Protein AF-A0A540VAC1-F1 (afdb_monomer_lite)

Foldseek 3Di:
DPPVVLVVQLVVLVVQLVVLVVVLVVDDPPDPSNVVSVVSNVVSVVSNVVSVVVVVVVVVVD

Organism: NCBI:txid1204385

Secondary structure (DSSP, 8-state):
--HHHHHHHHHHHHHHHHHHHHHHHHSPTTSHHHHHHHHHHHHHHHHHHHHHHHHHHHHHT-

pLDDT: mean 88.7, std 10.27, range [47.56, 96.88]

Radius of gyration: 14.29 Å; chains: 1; bounding box: 27×16×44 Å

Structure (mmCIF, N/CA/C/O backbone):
data_AF-A0A540VAC1-F1
#
_entry.id   AF-A0A540VAC1-F1
#
loop_
_atom_site.group_PDB
_atom_site.id
_atom_site.type_symbol
_atom_site.label_atom_id
_atom_site.label_alt_id
_atom_site.label_comp_id
_atom_site.label_asym_id
_atom_site.label_entity_id
_atom_site.label_seq_id
_atom_site.pdbx_PDB_ins_code
_atom_site.Cartn_x
_atom_site.Cartn_y
_atom_site.Cartn_z
_atom_site.occupancy
_atom_site.B_iso_or_equiv
_atom_site.auth_seq_id
_atom_site.auth_comp_id
_atom_site.auth_asym_id
_atom_site.auth_atom_id
_atom_site.pdbx_PDB_model_num
ATOM 1 N N . MET A 1 1 ? 15.238 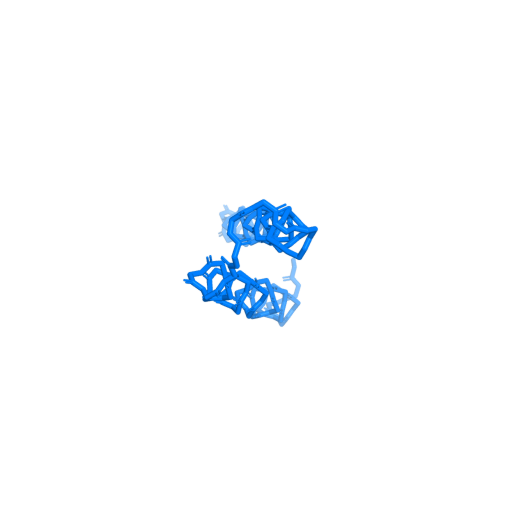-2.561 -15.789 1.00 56.53 1 MET A N 1
ATOM 2 C CA . MET A 1 1 ? 14.649 -3.499 -14.805 1.00 56.53 1 MET A CA 1
ATOM 3 C C . MET A 1 1 ? 14.414 -4.816 -15.518 1.00 56.53 1 MET A C 1
ATOM 5 O O . MET A 1 1 ? 13.767 -4.789 -16.558 1.00 56.53 1 MET A O 1
ATOM 9 N N . HIS A 1 2 ? 14.931 -5.943 -15.018 1.00 71.56 2 HIS A N 1
ATOM 10 C CA . HIS A 1 2 ? 14.519 -7.241 -15.557 1.00 71.56 2 HIS A CA 1
ATOM 11 C C . HIS A 1 2 ? 12.997 -7.370 -15.339 1.00 71.56 2 HIS A C 1
ATOM 13 O O . HIS A 1 2 ? 12.555 -7.166 -14.205 1.00 71.56 2 HIS A O 1
ATOM 19 N N . PRO A 1 3 ? 12.182 -7.685 -16.367 1.00 74.81 3 PRO A N 1
ATOM 20 C CA . PRO A 1 3 ? 10.718 -7.727 -16.243 1.00 74.81 3 PRO A CA 1
ATOM 21 C C . PRO A 1 3 ? 10.200 -8.577 -15.071 1.00 74.81 3 PRO A C 1
ATOM 23 O O . PRO A 1 3 ? 9.167 -8.272 -14.479 1.00 74.81 3 PRO A O 1
ATOM 26 N N . GLN A 1 4 ? 10.953 -9.612 -14.696 1.00 80.69 4 GLN A N 1
ATOM 27 C CA . GLN A 1 4 ? 10.651 -10.506 -13.581 1.00 80.69 4 GLN A CA 1
ATOM 28 C C . GLN A 1 4 ? 10.750 -9.808 -12.215 1.00 80.69 4 GLN A C 1
ATOM 30 O O . GLN A 1 4 ? 9.900 -10.042 -11.363 1.00 80.69 4 GLN A O 1
ATOM 35 N N . ILE A 1 5 ? 11.711 -8.896 -12.023 1.00 80.88 5 ILE A N 1
ATOM 36 C CA . ILE A 1 5 ? 11.901 -8.164 -10.758 1.00 80.88 5 ILE A CA 1
ATOM 37 C C . ILE A 1 5 ? 10.754 -7.173 -10.530 1.00 80.88 5 ILE A C 1
ATOM 39 O O . ILE A 1 5 ? 10.189 -7.122 -9.440 1.00 80.88 5 ILE A O 1
ATOM 43 N N . GLY A 1 6 ? 10.357 -6.427 -11.568 1.00 82.50 6 GLY A N 1
ATOM 44 C CA . GLY A 1 6 ? 9.223 -5.499 -11.481 1.00 82.50 6 GLY A CA 1
ATOM 45 C C . GLY A 1 6 ? 7.901 -6.220 -11.204 1.00 82.50 6 GLY A C 1
ATOM 46 O O . GLY A 1 6 ? 7.116 -5.773 -10.372 1.00 82.50 6 GLY A O 1
ATOM 47 N N . ARG A 1 7 ? 7.683 -7.377 -11.844 1.00 86.44 7 ARG A N 1
ATOM 48 C CA . ARG A 1 7 ? 6.489 -8.207 -11.633 1.00 86.44 7 ARG A CA 1
ATOM 49 C C . ARG A 1 7 ? 6.440 -8.815 -10.229 1.00 86.44 7 ARG A C 1
ATOM 51 O O . ARG A 1 7 ? 5.395 -8.749 -9.588 1.00 86.44 7 ARG A O 1
ATOM 58 N N . ALA A 1 8 ? 7.554 -9.366 -9.746 1.00 88.94 8 ALA A N 1
ATOM 59 C CA . ALA A 1 8 ? 7.646 -9.925 -8.398 1.00 88.94 8 ALA A CA 1
ATOM 60 C C . ALA A 1 8 ? 7.424 -8.845 -7.330 1.00 88.94 8 ALA A C 1
ATOM 62 O O . ALA A 1 8 ? 6.599 -9.024 -6.437 1.00 88.94 8 ALA A O 1
ATOM 63 N N . GLY A 1 9 ? 8.088 -7.692 -7.465 1.00 87.81 9 GLY A N 1
ATOM 64 C CA . GLY A 1 9 ? 7.911 -6.575 -6.542 1.00 87.81 9 GLY A CA 1
ATOM 65 C C . GLY A 1 9 ? 6.480 -6.027 -6.540 1.00 87.81 9 GLY A C 1
ATOM 66 O O . GLY A 1 9 ? 5.937 -5.756 -5.472 1.00 87.81 9 GLY A O 1
ATOM 67 N N . PHE A 1 10 ? 5.832 -5.934 -7.707 1.00 90.19 10 PHE A N 1
ATOM 68 C CA . PHE A 1 10 ? 4.427 -5.527 -7.800 1.00 90.19 10 PHE A CA 1
ATOM 69 C C . PHE A 1 10 ? 3.491 -6.527 -7.111 1.00 90.19 10 PHE A C 1
ATOM 71 O O . PHE A 1 10 ? 2.625 -6.114 -6.349 1.00 90.19 10 PHE A O 1
ATOM 78 N N . HIS A 1 11 ? 3.675 -7.833 -7.336 1.00 92.31 11 HIS A N 1
ATOM 79 C CA . HIS A 1 11 ? 2.869 -8.871 -6.685 1.00 92.31 11 HIS A CA 1
ATOM 80 C C . HIS A 1 11 ? 3.009 -8.834 -5.158 1.00 92.31 11 HIS A C 1
ATOM 82 O O . HIS A 1 11 ? 2.005 -8.909 -4.454 1.00 92.31 11 HIS A O 1
ATOM 88 N N . ILE A 1 12 ? 4.236 -8.683 -4.648 1.00 91.62 12 ILE A N 1
ATOM 89 C CA . ILE A 1 12 ? 4.492 -8.586 -3.205 1.00 91.62 12 ILE A CA 1
ATOM 90 C C . ILE A 1 12 ? 3.840 -7.324 -2.635 1.00 91.62 12 ILE A C 1
ATOM 92 O O . ILE A 1 12 ? 3.095 -7.408 -1.662 1.00 91.62 12 ILE A O 1
ATOM 96 N N . GLY A 1 13 ? 4.066 -6.164 -3.263 1.00 91.50 13 GLY A N 1
ATOM 97 C CA . GLY A 1 13 ? 3.454 -4.907 -2.832 1.00 91.50 13 GLY A CA 1
ATOM 98 C C . GLY A 1 13 ? 1.925 -4.977 -2.840 1.00 91.50 13 GLY A C 1
ATOM 99 O O . GLY A 1 13 ? 1.283 -4.557 -1.880 1.00 91.50 13 GLY A O 1
ATOM 100 N N . PHE A 1 14 ? 1.341 -5.578 -3.879 1.00 94.75 14 PHE A N 1
ATOM 101 C CA . PHE A 1 14 ? -0.100 -5.786 -3.990 1.00 94.75 14 PHE A CA 1
ATOM 102 C C . PHE A 1 14 ? -0.647 -6.688 -2.892 1.00 94.75 14 PHE A C 1
ATOM 104 O O . PHE A 1 14 ? -1.642 -6.333 -2.269 1.00 94.75 14 PHE A O 1
ATOM 111 N N . TYR A 1 15 ? 0.013 -7.811 -2.610 1.00 94.62 15 TYR A N 1
ATOM 112 C CA . TYR A 1 15 ? -0.391 -8.701 -1.527 1.00 94.62 15 TYR A CA 1
ATOM 113 C C . TYR A 1 15 ? -0.404 -7.977 -0.176 1.00 94.62 15 TYR A C 1
ATOM 115 O O . TYR A 1 15 ? -1.395 -8.042 0.547 1.00 94.62 15 TYR A O 1
ATOM 123 N N . VAL A 1 16 ? 0.659 -7.225 0.133 1.00 93.12 16 VAL A N 1
ATOM 124 C CA . VAL A 1 16 ? 0.763 -6.462 1.385 1.00 93.12 16 VAL A CA 1
ATOM 125 C C . VAL A 1 16 ? -0.371 -5.448 1.504 1.00 93.12 16 VAL A C 1
ATOM 127 O O . VAL A 1 16 ? -1.050 -5.421 2.528 1.00 93.12 16 VAL A O 1
ATOM 130 N N . VAL A 1 17 ? -0.614 -4.646 0.465 1.00 95.94 17 VAL A N 1
ATOM 131 C CA . VAL A 1 17 ? -1.688 -3.637 0.457 1.00 95.94 17 VAL A CA 1
ATOM 132 C C . VAL A 1 17 ? -3.065 -4.286 0.559 1.00 95.94 17 VAL A C 1
ATOM 134 O O . VAL A 1 17 ? -3.899 -3.826 1.329 1.00 95.94 17 VAL A O 1
ATOM 137 N N . PHE A 1 18 ? -3.309 -5.367 -0.179 1.00 96.38 18 PHE A N 1
ATOM 138 C CA . PHE A 1 18 ? -4.604 -6.037 -0.189 1.00 96.38 18 PHE A CA 1
ATOM 139 C C . PHE A 1 18 ? -4.941 -6.649 1.177 1.00 96.38 18 PHE A C 1
ATOM 141 O O . PHE A 1 18 ? -6.030 -6.425 1.702 1.00 96.38 18 PHE A O 1
ATOM 148 N N . VAL A 1 19 ? -3.992 -7.368 1.784 1.00 95.69 19 VAL A N 1
ATOM 149 C CA . VAL A 1 19 ? -4.195 -8.015 3.087 1.00 95.69 19 VAL A CA 1
ATOM 150 C C . VAL A 1 19 ? -4.305 -6.985 4.209 1.00 95.69 19 VAL A C 1
ATOM 152 O O . VAL A 1 19 ? -5.244 -7.055 4.996 1.00 95.69 19 VAL A O 1
ATOM 155 N N . SER A 1 20 ? -3.396 -6.005 4.273 1.00 93.75 20 SER A N 1
ATOM 156 C CA . SER A 1 20 ? -3.461 -4.956 5.305 1.00 93.75 20 SER A CA 1
ATOM 157 C C . SER A 1 20 ? -4.706 -4.080 5.154 1.00 93.75 20 SER A C 1
ATOM 159 O O . SER A 1 20 ? -5.357 -3.776 6.148 1.00 93.75 20 SER A O 1
ATOM 161 N N . GLY A 1 21 ? -5.103 -3.753 3.921 1.00 94.12 21 GLY A N 1
ATOM 162 C CA . GLY A 1 21 ? -6.347 -3.038 3.643 1.00 94.12 21 GLY A CA 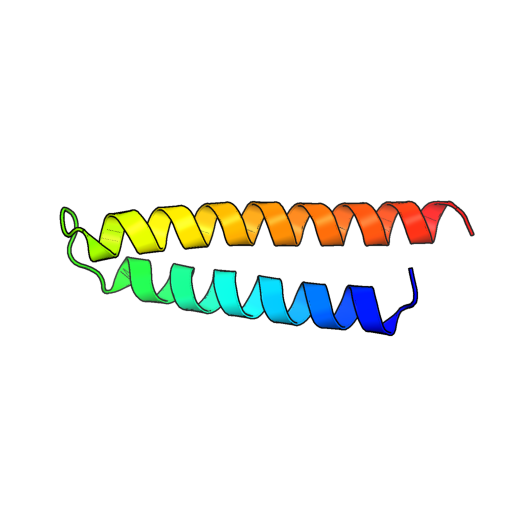1
ATOM 163 C C . GLY A 1 21 ? -7.577 -3.818 4.100 1.00 94.12 21 GLY A C 1
ATOM 164 O O . GLY A 1 21 ? -8.459 -3.242 4.727 1.00 94.12 21 GLY A O 1
ATOM 165 N N . GLY A 1 22 ? -7.609 -5.131 3.855 1.00 94.88 22 GLY A N 1
ATOM 166 C CA . GLY A 1 22 ? -8.653 -6.018 4.369 1.00 94.88 22 GLY A CA 1
ATOM 167 C C . GLY A 1 22 ? -8.696 -6.042 5.898 1.00 94.88 22 GLY A C 1
ATOM 168 O O . GLY A 1 22 ? -9.753 -5.820 6.481 1.00 94.88 22 GLY A O 1
ATOM 169 N N . LEU A 1 23 ? -7.545 -6.243 6.548 1.00 93.06 23 LEU A N 1
ATOM 170 C CA . LEU A 1 23 ? -7.429 -6.290 8.010 1.00 93.06 23 LEU A CA 1
ATOM 171 C C . LEU A 1 23 ? -7.921 -5.007 8.686 1.00 93.06 23 LEU A C 1
ATOM 173 O O . LEU A 1 23 ? -8.585 -5.084 9.716 1.00 93.06 23 LEU A O 1
ATOM 177 N N . LEU A 1 24 ? -7.678 -3.834 8.095 1.00 93.19 24 LEU A N 1
ATOM 178 C CA . LEU A 1 24 ? -8.137 -2.557 8.654 1.00 93.19 24 LEU A CA 1
ATOM 179 C C . LEU A 1 24 ? -9.658 -2.462 8.834 1.00 93.19 24 LEU A C 1
ATOM 181 O O . LEU A 1 24 ? -10.105 -1.715 9.702 1.00 93.19 24 LEU A O 1
ATOM 185 N N . PHE A 1 25 ? -10.453 -3.209 8.061 1.00 92.56 25 PHE A N 1
ATOM 186 C CA . PHE A 1 25 ? -11.909 -3.255 8.243 1.00 92.56 25 PHE A CA 1
ATOM 187 C C . PHE A 1 25 ? -12.347 -4.111 9.437 1.00 92.56 25 PHE A C 1
ATOM 189 O O . PHE A 1 25 ? -13.446 -3.907 9.947 1.00 92.56 25 PHE A O 1
ATOM 196 N N . PHE A 1 26 ? -11.505 -5.047 9.880 1.00 93.75 26 PHE A N 1
ATOM 197 C CA . PHE A 1 26 ? -11.793 -5.959 10.991 1.00 93.75 26 PHE A CA 1
ATOM 198 C C . PHE A 1 26 ? -11.124 -5.539 12.303 1.00 93.75 26 PHE A C 1
ATOM 200 O O . PHE A 1 26 ? -11.512 -6.019 13.365 1.00 93.75 26 PHE A O 1
ATOM 207 N N . LEU A 1 27 ? -10.127 -4.655 12.239 1.00 92.38 27 LEU A N 1
ATOM 208 C CA . LEU A 1 27 ? -9.379 -4.208 13.406 1.00 92.38 27 LEU A CA 1
ATOM 209 C C . LEU A 1 27 ? -10.131 -3.154 14.212 1.00 92.38 27 LEU A C 1
ATOM 211 O O . LEU A 1 27 ? -10.674 -2.181 13.681 1.00 92.38 27 LEU A O 1
ATOM 215 N N . GLU A 1 28 ? -10.095 -3.325 15.530 1.00 91.81 28 GLU A N 1
ATOM 216 C CA . GLU A 1 28 ? -10.703 -2.392 16.464 1.00 91.81 28 GLU A CA 1
ATOM 217 C C . GLU A 1 28 ? -9.938 -1.063 16.474 1.00 91.81 28 GLU A C 1
ATOM 219 O O . GLU A 1 28 ? -8.711 -1.009 16.646 1.00 91.81 28 GLU A O 1
ATOM 224 N N . ARG A 1 29 ? -10.677 0.030 16.263 1.00 87.62 29 ARG A N 1
ATOM 225 C CA . ARG A 1 29 ? -10.115 1.380 16.171 1.00 87.62 29 ARG A CA 1
ATOM 226 C C . ARG A 1 29 ? -9.570 1.801 17.536 1.00 87.62 29 ARG A C 1
ATOM 228 O O . ARG A 1 29 ? -10.299 1.795 18.518 1.00 87.62 29 ARG A O 1
ATOM 235 N N . GLY A 1 30 ? -8.301 2.204 17.577 1.00 90.06 30 GLY A N 1
ATOM 236 C CA . GLY A 1 30 ? -7.603 2.579 18.816 1.00 90.06 30 GLY A CA 1
ATOM 237 C C . GLY A 1 30 ? -6.687 1.490 19.379 1.00 90.06 30 GLY A C 1
ATOM 238 O O . GLY A 1 30 ? -5.936 1.759 20.313 1.00 90.06 30 GLY A O 1
ATOM 239 N N . SER A 1 31 ? -6.683 0.291 18.787 1.00 94.19 31 SER A N 1
ATOM 240 C CA . SER A 1 31 ? -5.692 -0.741 19.100 1.00 94.19 31 SER A CA 1
ATOM 241 C C . SER A 1 31 ? -4.324 -0.428 18.475 1.00 94.19 31 SER A C 1
ATOM 243 O O . SER A 1 31 ? -4.222 0.213 17.424 1.00 94.19 31 SER A O 1
ATOM 245 N N . ALA A 1 32 ? -3.252 -0.928 19.098 1.00 94.50 32 ALA A N 1
ATOM 246 C CA . ALA A 1 32 ? -1.906 -0.856 18.526 1.00 94.50 32 ALA A CA 1
ATOM 247 C C . ALA A 1 32 ? -1.833 -1.557 17.155 1.00 94.50 32 ALA A C 1
ATOM 249 O O . ALA A 1 32 ? -1.141 -1.095 16.248 1.00 94.50 32 ALA A O 1
ATOM 250 N N . GLU A 1 33 ? -2.597 -2.636 16.985 1.00 94.19 33 GLU A N 1
ATOM 251 C CA . GLU A 1 33 ? -2.667 -3.402 15.744 1.00 94.19 33 GLU A CA 1
ATOM 252 C C . GLU A 1 33 ? -3.289 -2.591 14.600 1.00 94.19 33 GLU A C 1
ATOM 254 O O . GLU A 1 33 ? -2.757 -2.600 13.488 1.00 94.19 33 GLU A O 1
ATOM 259 N N . PHE A 1 34 ? -4.337 -1.802 14.870 1.00 94.62 34 PHE A N 1
ATOM 260 C CA . PHE A 1 34 ? -4.916 -0.887 13.882 1.00 94.62 34 PHE A CA 1
ATOM 261 C C . PHE A 1 34 ? -3.895 0.153 13.407 1.00 94.62 34 PHE A C 1
ATOM 263 O O . PHE A 1 34 ? -3.782 0.417 12.207 1.00 94.62 34 PHE A O 1
ATOM 270 N N . VAL A 1 35 ? -3.117 0.722 14.334 1.00 95.62 35 VAL A N 1
ATOM 271 C CA . VAL A 1 35 ? -2.097 1.731 14.017 1.00 95.62 35 VAL A CA 1
ATOM 272 C C . VAL A 1 35 ? -0.996 1.129 13.149 1.00 95.62 35 VAL A C 1
ATOM 274 O O . VAL A 1 35 ? -0.715 1.653 12.072 1.00 95.62 35 VAL A O 1
ATOM 277 N N . ILE A 1 36 ? -0.405 0.009 13.571 1.00 95.81 36 ILE A N 1
ATOM 278 C CA . ILE A 1 36 ? 0.692 -0.631 12.833 1.00 95.81 36 ILE A CA 1
ATOM 279 C C . ILE A 1 36 ? 0.211 -1.074 11.449 1.00 95.81 36 ILE A C 1
ATOM 281 O O . ILE A 1 36 ? 0.861 -0.757 10.453 1.00 95.81 36 ILE A O 1
ATOM 285 N N . THR A 1 37 ? -0.962 -1.708 11.363 1.00 95.44 37 THR A N 1
ATOM 286 C CA . THR A 1 37 ? -1.552 -2.130 10.083 1.00 95.44 37 THR A CA 1
ATOM 287 C C . THR A 1 37 ? -1.805 -0.937 9.160 1.00 95.44 37 THR A C 1
ATOM 289 O O . THR A 1 37 ? -1.532 -1.023 7.964 1.00 95.44 37 THR A O 1
ATOM 292 N N . SER A 1 38 ? -2.243 0.204 9.704 1.00 95.19 38 SER A N 1
ATOM 293 C CA . SER A 1 38 ? -2.438 1.440 8.931 1.00 95.19 38 SER A CA 1
ATOM 294 C C . SER A 1 38 ? -1.121 1.953 8.350 1.00 95.19 38 SER A C 1
ATOM 296 O O . SER A 1 38 ? -1.049 2.280 7.165 1.00 95.19 38 SER A O 1
ATOM 298 N N . PHE A 1 39 ? -0.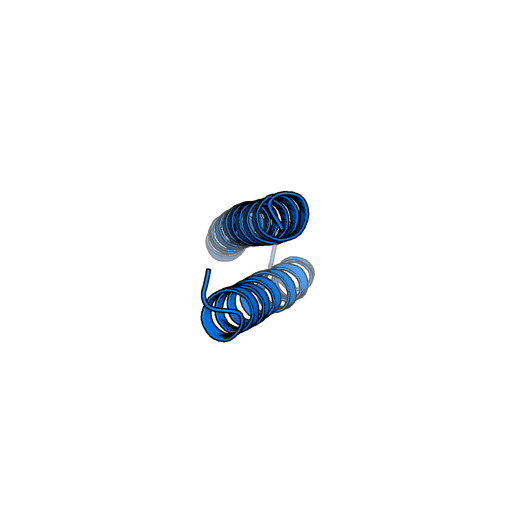053 1.973 9.151 1.00 96.25 39 PHE A N 1
ATOM 299 C CA . PHE A 1 39 ? 1.281 2.344 8.676 1.00 96.25 39 PHE A CA 1
ATOM 300 C C . PHE A 1 39 ? 1.797 1.377 7.607 1.00 96.25 39 PHE A C 1
ATOM 302 O O . PHE A 1 39 ? 2.310 1.821 6.579 1.00 96.25 39 PHE A O 1
ATOM 309 N N . THR A 1 40 ? 1.631 0.066 7.805 1.00 95.19 40 THR A N 1
ATOM 310 C CA . THR A 1 40 ? 2.014 -0.952 6.818 1.00 95.19 40 THR A CA 1
ATOM 311 C C . THR A 1 40 ? 1.248 -0.784 5.509 1.00 95.19 40 THR A C 1
ATOM 313 O O . THR A 1 40 ? 1.852 -0.870 4.441 1.00 95.19 40 THR A O 1
ATOM 316 N N . PHE A 1 41 ? -0.051 -0.485 5.570 1.00 96.00 41 PHE A N 1
ATOM 317 C CA . PHE A 1 41 ? -0.875 -0.234 4.390 1.00 96.00 41 PHE A CA 1
ATOM 318 C C . PHE A 1 41 ? -0.383 0.988 3.602 1.00 96.00 41 PHE A C 1
ATOM 320 O O . PHE A 1 41 ? -0.172 0.901 2.390 1.00 96.00 41 PHE A O 1
ATOM 327 N N . ILE A 1 42 ? -0.115 2.106 4.286 1.00 96.88 42 ILE A N 1
ATOM 328 C CA . ILE A 1 42 ? 0.421 3.328 3.664 1.00 96.88 42 ILE A CA 1
ATOM 329 C C . ILE A 1 42 ? 1.791 3.062 3.028 1.00 96.88 42 ILE A C 1
ATOM 331 O O . ILE A 1 42 ? 2.039 3.462 1.888 1.00 96.88 42 ILE A O 1
ATOM 335 N N . LEU A 1 43 ? 2.677 2.359 3.735 1.00 95.94 43 LEU A N 1
ATOM 336 C CA . LEU A 1 43 ? 4.004 2.017 3.227 1.00 95.94 43 LEU A CA 1
ATOM 337 C C . LEU A 1 43 ? 3.918 1.086 2.009 1.00 95.94 43 LEU A C 1
ATOM 339 O O . LEU A 1 43 ? 4.627 1.285 1.023 1.00 95.94 43 LEU A O 1
ATOM 343 N N . GLY A 1 44 ? 3.011 0.108 2.051 1.00 94.12 44 GLY A N 1
ATOM 344 C CA . GLY A 1 44 ? 2.720 -0.785 0.936 1.00 94.12 44 GLY A CA 1
ATOM 345 C C . GLY A 1 44 ? 2.242 -0.022 -0.298 1.00 94.12 44 GLY A C 1
ATOM 346 O O . GLY A 1 44 ? 2.744 -0.271 -1.393 1.00 94.12 44 GLY A O 1
ATOM 347 N N . LEU A 1 45 ? 1.341 0.954 -0.129 1.00 95.88 45 LEU A N 1
ATOM 348 C CA . LEU A 1 45 ? 0.876 1.819 -1.217 1.00 95.88 45 LEU A CA 1
ATOM 349 C C . LEU A 1 45 ? 2.020 2.637 -1.822 1.00 95.88 45 LEU A C 1
ATOM 351 O O . LEU A 1 45 ? 2.149 2.695 -3.045 1.00 95.88 45 LEU A O 1
ATOM 355 N N . ALA A 1 46 ? 2.875 3.229 -0.984 1.00 96.00 46 ALA A N 1
ATOM 356 C CA . ALA A 1 46 ? 4.038 3.983 -1.443 1.00 96.00 46 ALA A CA 1
ATOM 357 C C . ALA A 1 46 ? 5.014 3.096 -2.237 1.00 96.00 46 ALA A C 1
ATOM 359 O O . ALA A 1 46 ? 5.488 3.490 -3.305 1.00 96.00 46 ALA A O 1
ATOM 360 N N . PHE A 1 47 ? 5.268 1.874 -1.764 1.00 93.06 47 PHE A N 1
ATOM 361 C CA . PHE A 1 47 ? 6.114 0.902 -2.454 1.00 93.06 47 PHE A CA 1
ATOM 362 C C . PHE A 1 47 ? 5.525 0.479 -3.808 1.00 93.06 47 PHE A C 1
ATOM 364 O O . PHE A 1 47 ? 6.223 0.476 -4.825 1.00 93.06 47 PHE A O 1
ATOM 371 N N . L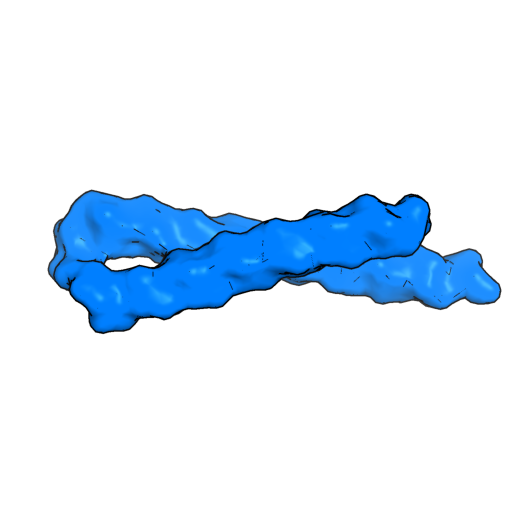EU A 1 48 ? 4.223 0.184 -3.847 1.00 93.25 48 LEU A N 1
ATOM 372 C CA . LEU A 1 48 ? 3.496 -0.142 -5.075 1.00 93.25 48 LEU A CA 1
ATOM 373 C C . LEU A 1 48 ? 3.556 1.003 -6.090 1.00 93.25 48 LEU A C 1
ATOM 375 O O . LEU A 1 48 ? 3.829 0.768 -7.268 1.00 93.25 48 LEU A O 1
ATOM 379 N N . ALA A 1 49 ? 3.348 2.239 -5.631 1.00 94.19 49 ALA A N 1
ATOM 380 C CA . ALA A 1 49 ? 3.450 3.432 -6.459 1.00 94.19 49 ALA A CA 1
ATOM 381 C C . ALA A 1 49 ? 4.869 3.602 -7.023 1.00 94.19 49 ALA A C 1
ATOM 383 O O . ALA A 1 49 ? 5.025 3.840 -8.221 1.00 94.19 49 ALA A O 1
ATOM 384 N N . ALA A 1 50 ? 5.904 3.407 -6.202 1.00 92.69 50 ALA A N 1
ATOM 385 C CA . ALA A 1 50 ? 7.295 3.472 -6.643 1.00 92.69 50 ALA A CA 1
ATOM 386 C C . ALA A 1 50 ? 7.602 2.432 -7.733 1.00 92.69 50 ALA A C 1
ATOM 388 O O . ALA A 1 50 ? 8.203 2.772 -8.753 1.00 92.69 50 ALA A O 1
ATOM 389 N N . ILE A 1 51 ? 7.139 1.186 -7.573 1.00 90.50 51 ILE A N 1
ATOM 390 C CA . ILE A 1 51 ? 7.300 0.146 -8.600 1.00 90.50 51 ILE A CA 1
ATOM 391 C C . ILE A 1 51 ? 6.523 0.492 -9.869 1.00 90.50 51 ILE A C 1
ATOM 393 O O . ILE A 1 51 ? 7.074 0.379 -10.964 1.00 90.50 51 ILE A O 1
ATOM 397 N N . ALA A 1 52 ? 5.279 0.957 -9.751 1.00 89.19 52 ALA A N 1
ATOM 398 C CA . ALA A 1 52 ? 4.476 1.360 -10.901 1.00 89.19 52 ALA A CA 1
ATOM 399 C C . ALA A 1 52 ? 5.153 2.490 -11.698 1.00 89.19 52 ALA A C 1
ATOM 401 O 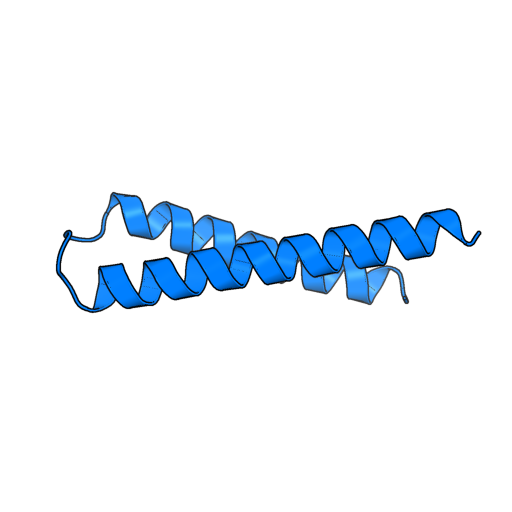O . ALA A 1 52 ? 5.239 2.420 -12.927 1.00 89.19 52 ALA A O 1
ATOM 402 N N . VAL A 1 53 ? 5.700 3.495 -11.006 1.00 91.00 53 VAL A N 1
ATOM 403 C CA . VAL A 1 53 ? 6.466 4.590 -11.618 1.00 91.00 53 VAL A CA 1
ATOM 404 C C . VAL A 1 53 ? 7.749 4.066 -12.262 1.00 91.00 53 VAL A C 1
ATOM 406 O O . VAL A 1 53 ? 8.022 4.392 -13.417 1.00 91.00 53 VAL A O 1
ATOM 409 N N . ALA A 1 54 ? 8.513 3.214 -11.576 1.00 88.25 54 ALA A N 1
ATOM 410 C CA . ALA A 1 54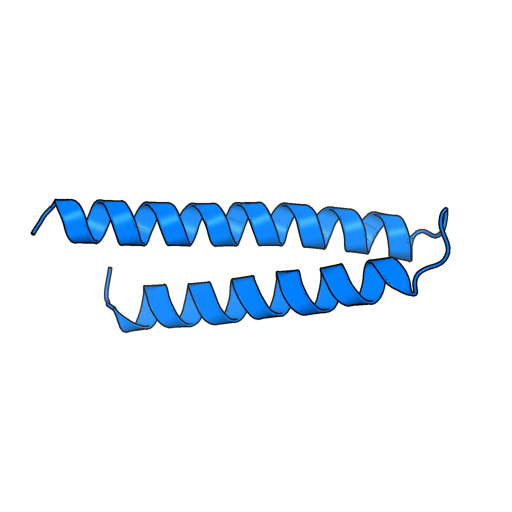 ? 9.750 2.644 -12.107 1.00 88.25 54 ALA A CA 1
ATOM 411 C C . ALA A 1 54 ? 9.510 1.807 -13.376 1.00 88.25 54 ALA A C 1
ATOM 413 O O . ALA A 1 54 ? 10.257 1.926 -14.349 1.00 88.25 54 ALA A O 1
ATOM 414 N N . VAL A 1 55 ? 8.444 1.002 -13.399 1.00 85.88 55 VAL A N 1
ATOM 415 C CA . VAL A 1 55 ? 8.027 0.235 -14.581 1.00 85.88 55 VAL A CA 1
ATOM 416 C C . VAL A 1 55 ? 7.604 1.178 -15.707 1.00 85.88 55 VAL A C 1
ATOM 418 O O . VAL A 1 55 ? 8.070 1.023 -16.836 1.00 85.88 55 VAL A O 1
ATOM 421 N N . ARG A 1 56 ? 6.787 2.199 -15.412 1.00 84.31 56 ARG A N 1
ATOM 422 C CA . ARG A 1 56 ? 6.324 3.166 -16.418 1.00 84.31 56 ARG A CA 1
ATOM 423 C C . ARG A 1 56 ? 7.475 3.959 -17.041 1.00 84.31 56 ARG A C 1
ATOM 425 O O . ARG A 1 56 ? 7.469 4.185 -18.249 1.00 84.31 56 ARG A O 1
ATOM 432 N N . LEU A 1 57 ? 8.450 4.385 -16.241 1.00 85.56 57 LEU A N 1
ATOM 433 C CA . LEU A 1 57 ? 9.639 5.091 -16.725 1.00 85.56 57 LEU A CA 1
ATOM 434 C C . LEU A 1 57 ? 10.559 4.167 -17.529 1.00 85.56 57 LEU A C 1
ATOM 436 O O . LEU A 1 57 ? 11.110 4.592 -18.540 1.00 85.56 57 LEU A O 1
ATOM 440 N N . GLY A 1 58 ? 10.685 2.901 -17.122 1.00 76.75 58 GLY A N 1
ATOM 441 C CA . GLY A 1 58 ? 11.437 1.891 -17.863 1.00 76.75 58 GLY A CA 1
ATOM 442 C C . GLY A 1 58 ? 10.845 1.581 -19.241 1.00 76.75 58 GLY A C 1
ATOM 443 O O . GLY A 1 58 ? 11.602 1.375 -20.181 1.00 76.75 58 GLY A O 1
ATOM 444 N N . GLN A 1 59 ? 9.515 1.603 -19.380 1.00 72.75 59 GLN A N 1
ATOM 445 C CA . GLN A 1 59 ? 8.833 1.406 -20.667 1.00 72.75 59 GLN A CA 1
ATOM 446 C C . GLN A 1 59 ? 8.900 2.622 -21.599 1.00 72.75 59 GLN A C 1
ATOM 448 O O . GLN A 1 59 ? 8.821 2.451 -22.805 1.00 72.75 59 GLN A O 1
ATOM 453 N N . ARG A 1 60 ? 9.041 3.842 -21.064 1.00 68.56 60 ARG A N 1
ATOM 454 C CA . ARG A 1 60 ? 9.145 5.078 -21.866 1.00 68.56 60 ARG A CA 1
ATOM 455 C C . ARG A 1 60 ? 10.535 5.329 -22.462 1.00 68.56 60 ARG A C 1
ATOM 457 O O . ARG A 1 60 ? 10.677 6.241 -23.266 1.00 68.56 60 ARG A O 1
ATOM 464 N N . LYS A 1 61 ? 11.558 4.598 -22.011 1.00 56.78 61 LYS A N 1
ATOM 465 C CA . LYS A 1 61 ? 12.955 4.730 -22.463 1.00 56.78 61 LYS A CA 1
ATOM 466 C C . LYS A 1 61 ? 13.359 3.708 -23.540 1.00 56.78 61 LYS A C 1
ATOM 468 O O . LYS A 1 61 ? 14.530 3.688 -23.909 1.00 56.78 61 LYS A O 1
ATOM 473 N N . LEU A 1 62 ? 12.422 2.874 -23.993 1.00 47.56 62 LEU A N 1
ATOM 474 C CA . LEU A 1 62 ? 12.545 1.953 -25.128 1.00 47.56 62 LEU A CA 1
ATOM 475 C C . LEU A 1 62 ? 11.713 2.494 -26.291 1.00 47.56 62 LEU A C 1
ATOM 477 O O . LEU A 1 62 ? 12.158 2.307 -27.439 1.00 47.56 62 LEU A O 1
#

Sequence (62 aa):
MHPQIGRAGFHIGFYVVFVSGGLLFFLERGSAEFVITSFTFILGLAFLAAIAVAVRLGQRKL